Protein AF-A0A8X6XGZ3-F1 (afdb_monomer)

Sequence (91 aa):
MENEADIKKTFIENLKAFGYHELHKIFQEIEIYFEITSAFIYDVKSQRFKSKKLLEIGSGATVHHIACASAYFPIIVQSDFVKDNREALKR

Radius of gyration: 15.89 Å; Cα contacts (8 Å, |Δi|>4): 64; chains: 1; bounding box: 34×31×38 Å

Mean predicted aligned error: 12.67 Å

Nearest PDB structures (foldseek):
  4mik-assembly1_A  TM=9.020E-01  e=4.481E-03  Homo sapiens
  6chh-assembly1_D  TM=7.480E-01  e=9.538E-03  Homo sapiens
  7nbq-assembly4_D  TM=7.396E-01  e=1.172E-02  Homo sapiens
  6chh-assembly1_B-2  TM=7.421E-01  e=1.542E-02  Homo sapiens
  6chh-assembly1_A  TM=7.770E-01  e=2.672E-02  Homo sapiens

Structure (mmCIF, N/CA/C/O backbone):
data_AF-A0A8X6XGZ3-F1
#
_entry.id   AF-A0A8X6XGZ3-F1
#
loop_
_atom_site.group_PDB
_atom_site.id
_atom_site.type_symbol
_atom_site.label_atom_id
_atom_site.label_alt_id
_atom_site.label_comp_id
_atom_site.label_asym_id
_atom_site.label_entity_id
_atom_site.label_seq_id
_atom_site.pdbx_PDB_ins_code
_atom_site.Cartn_x
_atom_site.Cartn_y
_atom_site.Cartn_z
_atom_site.occupancy
_atom_site.B_iso_or_equiv
_atom_site.auth_seq_id
_atom_site.auth_comp_id
_atom_site.auth_asym_id
_atom_site.auth_atom_id
_atom_site.pdbx_PDB_model_num
ATOM 1 N N . MET A 1 1 ? 19.470 20.817 -15.503 1.00 48.34 1 MET A N 1
ATOM 2 C CA . MET A 1 1 ? 18.284 20.320 -14.777 1.00 48.34 1 MET A CA 1
ATOM 3 C C . MET A 1 1 ? 17.572 19.383 -15.721 1.00 48.34 1 MET A C 1
ATOM 5 O O . MET A 1 1 ? 17.234 19.828 -16.811 1.00 48.34 1 MET A O 1
ATOM 9 N N . GLU A 1 2 ? 17.445 18.107 -15.369 1.00 49.28 2 GLU A N 1
ATOM 10 C CA . GLU A 1 2 ? 16.670 17.163 -16.180 1.00 49.28 2 GLU A CA 1
ATOM 11 C C . GLU A 1 2 ? 15.191 17.567 -16.168 1.00 49.28 2 GLU A C 1
ATOM 13 O O . GLU A 1 2 ? 14.658 17.996 -15.143 1.00 49.28 2 GLU A O 1
ATOM 18 N N . ASN A 1 3 ? 14.552 17.494 -17.333 1.00 68.62 3 ASN A N 1
ATOM 19 C CA . ASN A 1 3 ? 13.131 17.769 -17.510 1.00 68.62 3 ASN A CA 1
ATOM 20 C C . ASN A 1 3 ? 12.317 16.622 -16.877 1.00 68.62 3 ASN A C 1
ATOM 22 O O . ASN A 1 3 ? 12.703 15.458 -16.955 1.00 68.62 3 ASN A O 1
ATOM 26 N N . GLU A 1 4 ? 11.176 16.935 -16.255 1.00 58.53 4 GLU A N 1
ATOM 27 C CA . GLU A 1 4 ? 10.270 15.974 -15.606 1.00 58.53 4 GLU A CA 1
ATOM 28 C C . GLU A 1 4 ? 9.922 14.760 -16.494 1.00 58.53 4 GLU A C 1
ATOM 30 O O . GLU A 1 4 ? 9.762 13.641 -16.000 1.00 58.53 4 GLU A O 1
ATOM 35 N N . ALA A 1 5 ? 9.835 14.957 -17.812 1.00 66.69 5 ALA A N 1
ATOM 36 C CA . ALA A 1 5 ? 9.597 13.886 -18.776 1.00 66.69 5 ALA A CA 1
ATOM 37 C C . ALA A 1 5 ? 10.757 12.875 -18.851 1.00 66.69 5 ALA A C 1
ATOM 39 O O . ALA A 1 5 ? 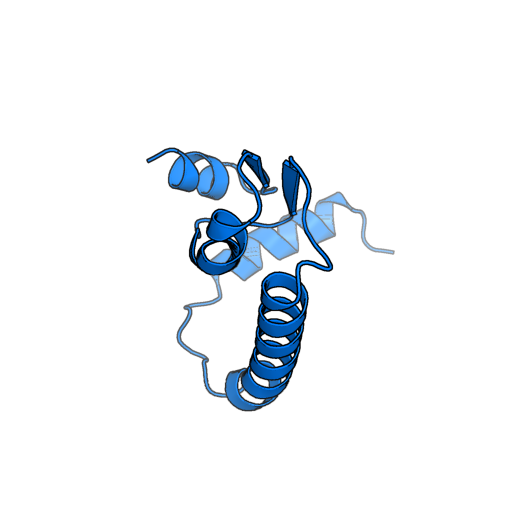10.513 11.673 -18.977 1.00 66.69 5 ALA A O 1
ATOM 40 N N . ASP A 1 6 ? 11.998 13.343 -18.717 1.00 61.81 6 ASP A N 1
ATOM 41 C CA . ASP A 1 6 ? 13.205 12.515 -18.784 1.00 61.81 6 ASP A CA 1
ATOM 42 C C . ASP A 1 6 ? 13.370 11.682 -17.506 1.00 61.81 6 ASP A C 1
ATOM 44 O O . ASP A 1 6 ? 13.675 10.488 -17.572 1.00 61.81 6 ASP A O 1
ATOM 48 N N . ILE A 1 7 ? 13.040 12.263 -16.347 1.00 61.97 7 ILE A N 1
ATOM 49 C CA . ILE A 1 7 ? 13.002 11.557 -15.055 1.00 61.97 7 ILE A CA 1
ATOM 50 C C . ILE A 1 7 ? 11.962 10.426 -15.095 1.00 61.97 7 ILE A C 1
ATOM 52 O O . ILE A 1 7 ? 12.244 9.291 -14.703 1.00 61.97 7 ILE A O 1
ATOM 56 N N . LYS A 1 8 ? 10.761 10.706 -15.621 1.00 58.97 8 LYS A N 1
ATOM 57 C CA . LYS A 1 8 ? 9.672 9.716 -15.733 1.00 58.97 8 LYS A CA 1
ATOM 58 C C . LYS A 1 8 ? 10.025 8.565 -16.667 1.00 58.97 8 LYS A C 1
ATOM 60 O O . LYS A 1 8 ? 9.726 7.413 -16.358 1.00 58.97 8 LYS A O 1
ATOM 65 N N . LYS A 1 9 ? 10.661 8.866 -17.799 1.00 68.06 9 LYS A N 1
ATOM 66 C CA . LYS A 1 9 ? 11.114 7.853 -18.754 1.00 68.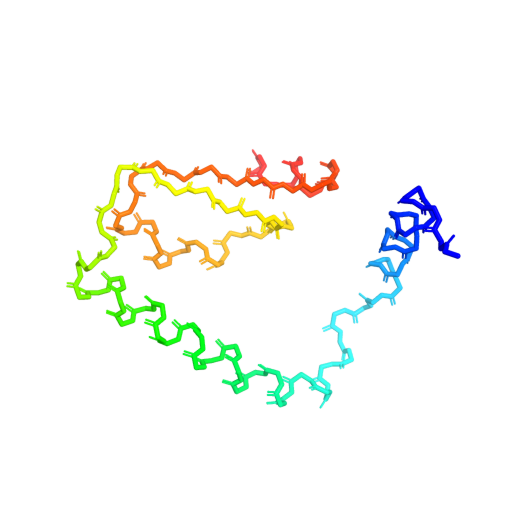06 9 LYS A CA 1
ATOM 67 C C . LYS A 1 9 ? 12.184 6.951 -18.135 1.00 68.06 9 LYS A C 1
ATOM 69 O O . LYS A 1 9 ? 12.043 5.732 -18.178 1.00 68.06 9 LYS A O 1
ATOM 74 N N . THR A 1 10 ? 13.169 7.551 -17.470 1.00 64.06 10 THR A N 1
ATOM 75 C CA . THR A 1 10 ? 14.258 6.840 -16.785 1.00 64.06 10 THR A CA 1
ATOM 76 C C . THR A 1 10 ? 13.733 5.912 -15.688 1.00 64.06 10 THR A C 1
ATOM 78 O O . THR A 1 10 ? 14.168 4.768 -15.578 1.00 64.06 10 THR A O 1
ATOM 81 N N . PHE A 1 11 ? 12.743 6.358 -14.909 1.00 58.03 11 PHE A N 1
ATOM 82 C CA . PHE A 1 11 ? 12.094 5.519 -13.900 1.00 58.03 11 PHE A CA 1
ATOM 83 C C . PHE A 1 11 ? 11.427 4.278 -14.516 1.00 58.03 11 PHE A C 1
ATOM 85 O O . PHE A 1 11 ? 11.649 3.167 -14.043 1.00 58.03 11 PHE A O 1
ATOM 92 N N . ILE A 1 12 ? 10.657 4.445 -15.600 1.00 58.94 12 ILE A N 1
ATOM 93 C CA . ILE A 1 12 ? 9.973 3.338 -16.295 1.00 58.94 12 ILE A CA 1
ATOM 94 C C . ILE A 1 12 ? 10.977 2.342 -16.896 1.00 58.94 12 ILE A C 1
ATOM 96 O O . ILE A 1 12 ? 10.751 1.132 -16.843 1.00 58.94 12 ILE A O 1
ATOM 100 N N . GLU A 1 13 ? 12.067 2.838 -17.484 1.00 59.78 13 GLU A N 1
ATOM 101 C CA . GLU A 1 13 ? 13.106 2.008 -18.104 1.00 59.78 13 GLU A CA 1
ATOM 102 C C . GLU A 1 13 ? 13.890 1.209 -17.054 1.00 59.78 13 GLU A C 1
ATOM 104 O O . GLU A 1 13 ? 14.091 0.006 -17.227 1.00 59.78 13 GLU A O 1
ATOM 109 N N . ASN A 1 14 ? 14.224 1.827 -15.918 1.00 57.06 14 ASN A N 1
ATOM 110 C CA . ASN A 1 14 ? 14.918 1.152 -14.821 1.00 57.06 14 ASN A CA 1
ATOM 111 C C . ASN A 1 14 ? 14.024 0.147 -14.086 1.00 57.06 14 ASN A C 1
ATOM 113 O O . ASN A 1 14 ? 14.504 -0.915 -13.696 1.00 57.06 14 ASN A O 1
ATOM 117 N N . LEU A 1 15 ? 12.718 0.408 -13.960 1.00 54.53 15 LEU A N 1
ATOM 118 C CA . LEU A 1 15 ? 11.783 -0.538 -13.338 1.00 54.53 15 LEU A CA 1
ATOM 119 C C . LEU A 1 15 ? 11.732 -1.885 -14.084 1.00 54.53 15 LEU A C 1
ATOM 121 O O . LEU A 1 15 ? 11.504 -2.922 -13.470 1.00 54.53 15 LEU A O 1
ATOM 125 N N . LYS A 1 16 ? 11.965 -1.878 -15.406 1.00 52.56 16 LYS A N 1
ATOM 126 C CA . LYS A 1 16 ? 12.057 -3.096 -16.232 1.00 52.56 16 LYS A CA 1
ATOM 127 C C . LYS A 1 16 ? 13.406 -3.808 -16.109 1.00 52.56 16 LYS A C 1
ATOM 129 O O . LYS A 1 16 ? 13.474 -5.002 -16.384 1.00 52.56 16 LYS A O 1
ATOM 134 N N . ALA A 1 17 ? 14.462 -3.084 -15.739 1.00 48.31 17 ALA A N 1
ATOM 135 C CA . ALA A 1 17 ? 15.819 -3.613 -15.623 1.00 48.31 17 ALA A CA 1
ATOM 136 C C . ALA A 1 17 ? 16.074 -4.312 -14.277 1.00 48.31 17 ALA A C 1
ATOM 138 O O . ALA A 1 17 ? 16.906 -5.214 -14.203 1.00 48.31 17 ALA A O 1
ATOM 139 N N . PHE A 1 18 ? 15.334 -3.950 -13.225 1.00 47.59 18 PHE A N 1
ATOM 140 C CA . PHE A 1 18 ? 15.448 -4.599 -11.923 1.00 47.59 18 PHE A CA 1
ATOM 141 C C . PHE A 1 18 ? 14.642 -5.898 -11.878 1.00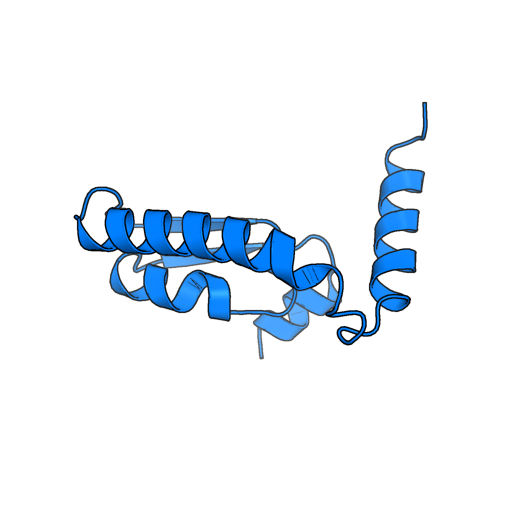 47.59 18 PHE A C 1
ATOM 143 O O . PHE A 1 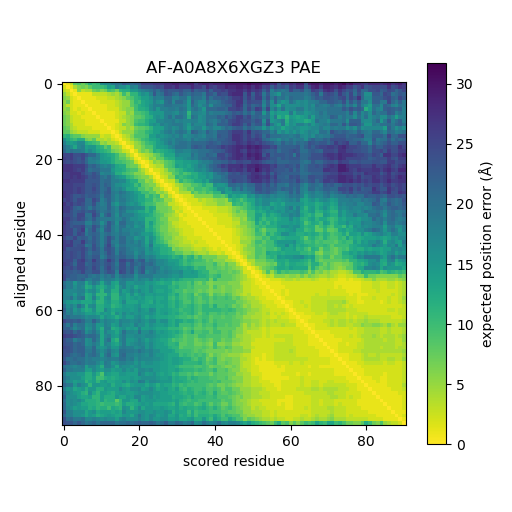18 ? 13.466 -5.937 -11.517 1.00 47.59 18 PHE A O 1
ATOM 150 N N . GLY A 1 19 ? 15.316 -7.005 -12.188 1.00 46.38 19 GLY A N 1
ATOM 151 C CA . GLY A 1 19 ? 14.935 -8.286 -11.613 1.00 46.38 19 GLY A CA 1
ATOM 152 C C . GLY A 1 19 ? 14.985 -8.157 -10.091 1.00 46.38 19 GLY A C 1
ATOM 153 O O . GLY A 1 19 ? 16.016 -7.791 -9.534 1.00 46.38 19 GLY A O 1
ATOM 154 N N . TYR A 1 20 ? 13.873 -8.467 -9.428 1.00 47.03 20 TYR A N 1
ATOM 155 C CA . TYR A 1 20 ? 13.617 -8.434 -7.976 1.00 47.03 20 TYR A CA 1
ATOM 156 C C . TYR A 1 20 ? 14.630 -9.238 -7.111 1.00 47.03 20 TYR A C 1
ATOM 158 O O . TYR A 1 20 ? 14.413 -9.456 -5.925 1.00 47.03 20 TYR A O 1
ATOM 166 N N . HIS A 1 21 ? 15.730 -9.727 -7.694 1.00 44.16 21 HIS A N 1
ATOM 167 C CA . HIS A 1 21 ? 16.664 -10.700 -7.136 1.00 44.16 21 HIS A CA 1
ATOM 168 C C . HIS A 1 21 ? 18.072 -10.181 -6.821 1.00 44.16 21 HIS A C 1
ATOM 170 O O . HIS A 1 21 ? 18.839 -10.921 -6.211 1.00 44.16 21 HIS A O 1
ATOM 176 N N . GLU A 1 22 ? 18.407 -8.912 -7.069 1.00 49.84 22 GLU A N 1
ATOM 177 C CA . GLU A 1 22 ? 19.649 -8.310 -6.531 1.00 49.84 22 GLU A CA 1
ATOM 178 C C . GLU A 1 22 ? 19.508 -7.879 -5.048 1.00 49.84 22 GLU A C 1
ATOM 180 O O . GLU A 1 22 ? 20.042 -6.870 -4.587 1.00 49.84 22 GLU A O 1
ATOM 185 N N . LEU A 1 23 ? 18.802 -8.721 -4.280 1.00 48.75 23 LEU A N 1
ATOM 186 C CA . LEU A 1 23 ? 18.379 -8.631 -2.875 1.00 48.75 23 LEU A CA 1
ATOM 187 C C . LEU A 1 23 ? 19.512 -8.522 -1.835 1.00 48.75 23 LEU A C 1
ATOM 189 O O . LEU A 1 23 ? 19.258 -8.509 -0.636 1.00 48.75 23 LEU A O 1
ATOM 193 N N . HIS A 1 24 ? 20.775 -8.419 -2.244 1.00 42.41 24 HIS A N 1
ATOM 194 C CA . HIS A 1 24 ? 21.896 -8.407 -1.301 1.00 42.41 24 HIS A CA 1
ATOM 195 C C . HIS A 1 24 ? 22.235 -7.018 -0.731 1.00 42.41 24 HIS A C 1
ATOM 197 O O . HIS A 1 24 ? 22.751 -6.947 0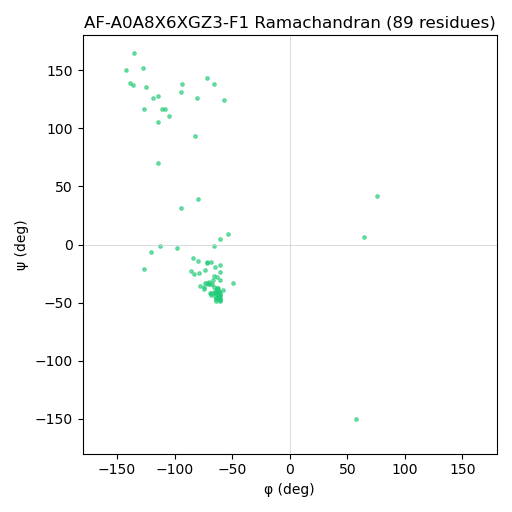.381 1.00 42.41 24 HIS A O 1
ATOM 203 N N . LYS A 1 25 ? 21.868 -5.914 -1.403 1.00 47.66 25 LYS A N 1
ATOM 204 C CA . LYS A 1 25 ? 21.844 -4.563 -0.787 1.00 47.66 25 LYS A CA 1
ATOM 205 C C . LYS A 1 25 ? 20.594 -4.312 0.064 1.00 47.66 25 LYS A C 1
ATOM 207 O O . LYS A 1 25 ? 20.570 -3.390 0.874 1.00 47.66 25 LYS A O 1
ATOM 212 N N . ILE A 1 26 ? 19.594 -5.178 -0.084 1.00 49.19 26 ILE A N 1
ATOM 213 C CA . ILE A 1 26 ? 18.283 -5.067 0.550 1.00 49.19 26 ILE A CA 1
ATOM 214 C C . ILE A 1 26 ? 18.357 -5.348 2.058 1.00 49.19 26 ILE A C 1
ATOM 216 O O . ILE A 1 26 ? 17.480 -4.911 2.776 1.00 49.19 26 ILE A O 1
ATOM 220 N N . PHE A 1 27 ? 19.421 -5.951 2.601 1.00 39.81 27 PHE A N 1
ATOM 221 C CA . PHE A 1 27 ? 19.520 -6.210 4.049 1.00 39.81 27 PHE A CA 1
ATOM 222 C C . PHE A 1 27 ? 19.644 -4.956 4.936 1.00 39.81 27 PHE A C 1
ATOM 224 O O . PHE A 1 27 ? 19.085 -4.955 6.028 1.00 39.81 27 PHE A O 1
ATOM 231 N N . GLN A 1 28 ? 20.307 -3.882 4.485 1.00 44.47 28 GLN A N 1
ATOM 232 C CA . GLN A 1 28 ? 20.339 -2.610 5.234 1.00 44.47 28 GLN A CA 1
ATOM 233 C C . GLN A 1 28 ? 19.041 -1.811 5.069 1.00 44.47 28 GLN A C 1
ATOM 235 O O . GLN A 1 28 ? 18.565 -1.186 6.012 1.00 44.47 28 GLN A O 1
ATOM 240 N N . GLU A 1 29 ? 18.432 -1.863 3.885 1.00 49.56 29 GLU A N 1
ATOM 241 C CA . GLU A 1 29 ? 17.112 -1.273 3.667 1.00 49.56 29 GLU A CA 1
ATOM 242 C C . GLU A 1 29 ? 16.02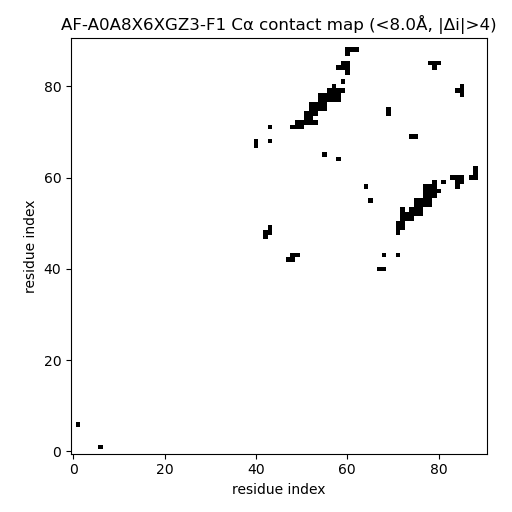4 -2.057 4.413 1.00 49.56 29 GLU A C 1
ATOM 244 O O . GLU A 1 29 ? 15.112 -1.435 4.936 1.00 49.56 29 GLU A O 1
ATOM 249 N N . ILE A 1 30 ? 16.136 -3.385 4.554 1.00 50.03 30 ILE A N 1
ATOM 250 C CA . ILE A 1 30 ? 15.216 -4.236 5.326 1.00 50.03 30 ILE A CA 1
ATOM 251 C C . ILE A 1 30 ? 15.150 -3.786 6.778 1.00 50.03 30 ILE A C 1
ATOM 253 O O . ILE A 1 30 ? 14.058 -3.809 7.323 1.00 50.03 30 ILE A O 1
ATOM 257 N N . GLU A 1 31 ? 16.250 -3.371 7.410 1.00 49.06 31 GLU A N 1
ATOM 258 C CA . GLU A 1 31 ? 16.199 -2.853 8.785 1.00 49.06 31 GLU A CA 1
ATOM 259 C C . GLU A 1 31 ? 15.368 -1.571 8.869 1.00 49.06 31 GLU A C 1
ATOM 261 O O . GLU A 1 31 ? 14.465 -1.481 9.697 1.00 49.06 31 GLU A O 1
ATOM 266 N N . ILE A 1 32 ? 15.586 -0.624 7.952 1.00 55.59 32 ILE A N 1
ATOM 267 C CA . ILE A 1 32 ? 14.805 0.619 7.882 1.00 55.59 32 ILE A CA 1
ATOM 268 C C . ILE A 1 32 ? 13.340 0.318 7.541 1.00 55.59 32 ILE A C 1
ATOM 270 O O . ILE A 1 32 ? 12.430 0.842 8.179 1.00 55.59 32 ILE A O 1
ATOM 274 N N . TYR A 1 33 ? 13.083 -0.560 6.571 1.00 56.22 33 TYR A N 1
ATOM 275 C CA . TYR A 1 33 ? 11.736 -1.002 6.223 1.00 56.22 33 TYR A CA 1
ATOM 276 C C . TYR A 1 33 ? 11.080 -1.737 7.388 1.00 56.22 33 TYR A C 1
ATOM 278 O O . TYR A 1 33 ? 9.894 -1.537 7.620 1.00 56.22 33 TYR A O 1
ATOM 286 N N . PHE A 1 34 ? 11.815 -2.546 8.146 1.00 56.78 34 PHE A N 1
ATOM 287 C CA . PHE A 1 34 ? 11.314 -3.256 9.314 1.00 56.78 34 PHE A CA 1
ATOM 288 C C . PHE A 1 34 ? 10.994 -2.289 10.449 1.00 56.78 34 PHE A C 1
ATOM 290 O O . PHE A 1 34 ? 9.927 -2.415 11.045 1.00 56.78 34 PHE A O 1
ATOM 297 N N . GLU A 1 35 ? 11.846 -1.299 10.720 1.00 56.66 35 GLU A N 1
ATOM 298 C CA . GLU A 1 35 ? 11.588 -0.252 11.711 1.00 56.66 35 GLU A CA 1
ATOM 299 C C . GLU A 1 35 ? 10.385 0.607 11.320 1.00 56.66 35 GLU A C 1
ATOM 301 O O . GLU A 1 35 ? 9.473 0.773 12.128 1.00 56.66 35 GLU A O 1
ATOM 306 N N . ILE A 1 36 ? 10.322 1.087 10.074 1.00 63.88 36 ILE A N 1
ATOM 307 C CA . ILE A 1 36 ? 9.196 1.883 9.567 1.00 63.88 36 ILE A CA 1
ATOM 308 C C . ILE A 1 36 ? 7.906 1.057 9.588 1.00 63.88 36 ILE A C 1
ATOM 310 O O . ILE A 1 36 ? 6.871 1.534 10.055 1.00 63.88 36 ILE A O 1
ATOM 314 N N . THR A 1 37 ? 7.959 -0.199 9.140 1.00 61.34 37 THR A N 1
ATOM 315 C CA . THR A 1 37 ? 6.798 -1.101 9.133 1.00 61.34 37 THR A CA 1
ATOM 316 C C . THR A 1 37 ? 6.353 -1.421 10.558 1.00 61.34 37 THR A C 1
ATOM 318 O O . THR A 1 37 ? 5.158 -1.401 10.845 1.00 61.34 37 THR A O 1
ATOM 321 N N . SER A 1 38 ? 7.284 -1.660 11.481 1.00 62.16 38 SER A N 1
ATOM 322 C CA . SER A 1 38 ? 6.980 -1.952 12.886 1.00 62.16 38 SER A CA 1
ATOM 323 C C . SER A 1 38 ? 6.419 -0.734 13.613 1.00 62.16 38 SER A C 1
ATOM 325 O O . SER A 1 38 ? 5.438 -0.870 14.345 1.00 62.16 38 SER A O 1
ATOM 327 N N . ALA A 1 39 ? 6.982 0.455 13.380 1.00 65.75 39 ALA A N 1
ATOM 328 C CA . ALA A 1 39 ? 6.471 1.717 13.906 1.00 65.75 39 ALA A CA 1
ATOM 329 C C . ALA A 1 39 ? 5.056 1.988 13.385 1.00 65.75 39 ALA A C 1
ATOM 331 O O . ALA A 1 39 ? 4.156 2.248 14.180 1.00 65.75 39 ALA A O 1
ATOM 332 N N . PHE A 1 40 ? 4.821 1.810 12.080 1.00 67.88 40 PHE A N 1
ATOM 333 C CA . PHE A 1 40 ? 3.491 1.925 11.485 1.00 67.88 40 PHE A CA 1
ATOM 334 C C . PHE A 1 40 ? 2.502 0.915 12.081 1.00 67.88 40 PHE A C 1
ATOM 336 O O . PHE A 1 40 ? 1.402 1.295 12.473 1.00 67.88 40 PHE A O 1
ATOM 343 N N . ILE A 1 41 ? 2.885 -0.359 12.222 1.00 66.06 41 ILE A N 1
ATOM 344 C CA . ILE A 1 41 ? 2.040 -1.390 12.848 1.00 66.06 41 ILE A CA 1
ATOM 345 C C . ILE A 1 41 ? 1.720 -1.030 14.303 1.00 66.06 41 ILE A C 1
ATOM 347 O O . ILE A 1 41 ? 0.575 -1.193 14.730 1.00 66.06 41 ILE A O 1
ATOM 351 N N . TYR A 1 42 ? 2.702 -0.556 15.074 1.00 70.06 42 TYR A N 1
ATOM 352 C CA . TYR A 1 42 ? 2.504 -0.119 16.457 1.00 70.06 42 TYR A CA 1
ATOM 353 C C . TYR A 1 42 ? 1.513 1.046 16.532 1.00 70.06 42 TYR A C 1
ATOM 355 O O . TYR A 1 42 ? 0.538 0.997 17.284 1.00 70.06 42 TYR A O 1
ATOM 363 N N . ASP A 1 43 ? 1.713 2.055 15.695 1.00 66.88 43 ASP A N 1
ATOM 364 C CA . ASP A 1 43 ? 0.884 3.248 15.618 1.00 66.88 43 ASP A CA 1
ATOM 365 C C . ASP A 1 43 ? -0.556 2.934 15.188 1.00 66.88 43 ASP A C 1
ATOM 367 O O . ASP A 1 43 ? -1.522 3.429 15.778 1.00 66.88 43 ASP A O 1
ATOM 371 N N . VAL A 1 44 ? -0.716 2.031 14.226 1.00 64.44 44 VAL A N 1
ATOM 372 C CA . VAL A 1 44 ? -2.005 1.497 13.790 1.00 64.44 44 VAL A CA 1
ATOM 373 C C . VAL A 1 44 ? -2.688 0.707 14.921 1.00 64.44 44 VAL A C 1
ATOM 375 O O . VAL A 1 44 ? -3.859 0.951 15.234 1.00 64.44 44 VAL A O 1
ATOM 378 N N . LYS A 1 45 ? -1.960 -0.178 15.620 1.00 64.81 45 LYS A N 1
ATOM 379 C CA . LYS A 1 45 ? -2.485 -0.929 16.777 1.00 64.81 45 LYS A CA 1
ATOM 380 C C . LYS A 1 45 ? -2.912 -0.014 17.919 1.00 64.81 45 LYS A C 1
ATOM 382 O O . LYS A 1 45 ? -3.972 -0.245 18.502 1.00 64.81 45 LYS A O 1
ATOM 387 N N . SER A 1 46 ? -2.148 1.044 18.184 1.00 71.44 46 SER A N 1
ATOM 388 C CA . SER A 1 46 ? -2.425 2.036 19.230 1.00 71.44 46 SER A CA 1
ATOM 389 C C . SER A 1 46 ? -3.697 2.863 18.991 1.00 71.44 46 SER A C 1
ATOM 391 O O . SER A 1 46 ? -4.044 3.698 19.819 1.00 71.44 46 SER A O 1
ATOM 393 N N . GLN A 1 47 ? -4.411 2.639 17.876 1.00 66.12 47 GLN A N 1
ATOM 394 C CA . GLN A 1 47 ? -5.612 3.380 17.470 1.00 66.12 47 GLN A CA 1
ATOM 395 C C . GLN A 1 47 ? -5.351 4.862 17.169 1.00 66.12 47 GLN A C 1
ATOM 397 O O . GLN A 1 47 ? -6.296 5.605 16.905 1.00 66.12 47 GLN A O 1
ATOM 402 N N . ARG A 1 48 ? -4.083 5.293 17.166 1.00 68.25 48 ARG A N 1
ATOM 403 C CA . ARG A 1 48 ? -3.677 6.672 16.880 1.00 68.25 48 ARG A CA 1
ATOM 404 C C . ARG A 1 48 ? -3.984 7.070 15.437 1.00 68.25 48 ARG A C 1
ATOM 406 O O . ARG A 1 48 ? -4.265 8.232 15.166 1.00 68.25 48 ARG A O 1
ATOM 413 N N . PHE A 1 49 ? -4.024 6.086 14.541 1.00 65.38 49 PHE A N 1
ATOM 414 C CA . PHE A 1 49 ? -4.420 6.234 13.146 1.00 65.38 49 PHE A CA 1
ATOM 415 C C . PHE A 1 49 ? -5.715 5.467 12.873 1.00 65.38 49 PHE A C 1
ATOM 417 O O . PHE A 1 49 ? -5.731 4.445 12.194 1.00 65.38 49 PHE A O 1
ATOM 424 N N . LYS A 1 50 ? -6.827 5.959 13.425 1.00 64.50 50 LYS A N 1
ATOM 425 C CA . LYS A 1 50 ? -8.172 5.545 13.016 1.00 64.50 50 LYS A CA 1
ATOM 426 C C . LYS A 1 50 ? -8.804 6.646 12.181 1.00 64.50 50 LYS A C 1
ATOM 428 O O . LYS A 1 50 ? -9.164 7.702 12.691 1.00 64.50 50 LYS A O 1
ATOM 433 N N . SER A 1 51 ? -8.965 6.385 10.890 1.00 74.62 51 SER A N 1
ATOM 434 C CA . SER A 1 51 ? -9.733 7.241 9.989 1.00 74.62 51 SER A CA 1
ATOM 435 C C . SER A 1 51 ? -10.626 6.389 9.103 1.00 74.62 51 SER A C 1
ATOM 437 O O . SER A 1 51 ? -10.449 5.181 8.974 1.00 74.62 51 SER A O 1
ATOM 439 N N . LYS A 1 52 ? -11.598 7.028 8.457 1.00 83.94 52 LYS A N 1
ATOM 440 C CA . LYS A 1 52 ? -12.476 6.346 7.504 1.00 83.94 52 LYS A CA 1
ATOM 441 C C . LYS A 1 52 ? -11.774 6.026 6.183 1.00 83.94 52 LYS A C 1
ATOM 443 O O . LYS A 1 52 ? -12.274 5.172 5.463 1.00 83.94 52 LYS A O 1
ATOM 448 N N . LYS A 1 53 ? -10.689 6.734 5.838 1.00 89.56 53 LYS A N 1
ATOM 449 C CA . LYS A 1 53 ? -10.053 6.682 4.512 1.00 89.56 53 LYS A CA 1
ATOM 450 C C . LYS A 1 53 ? -8.526 6.675 4.608 1.00 89.56 53 LYS A C 1
ATOM 452 O O . LYS A 1 53 ? -7.976 7.451 5.388 1.00 89.56 53 LYS A O 1
ATOM 457 N N . LEU A 1 54 ? -7.880 5.864 3.773 1.00 89.12 54 LEU A N 1
ATOM 458 C CA . LEU A 1 54 ? -6.435 5.837 3.532 1.00 89.12 54 LEU A CA 1
ATOM 459 C C . LEU A 1 54 ? -6.168 5.998 2.028 1.00 89.12 54 LEU A C 1
ATOM 461 O O . LEU A 1 54 ? -6.845 5.367 1.218 1.00 89.12 54 LEU A O 1
ATOM 465 N N . LEU A 1 55 ? -5.192 6.833 1.668 1.00 91.62 55 LEU A N 1
ATOM 466 C CA . LEU A 1 55 ? -4.661 6.939 0.307 1.00 91.62 55 LEU A CA 1
ATOM 467 C C . LEU A 1 55 ? -3.233 6.395 0.307 1.00 91.62 55 LEU A C 1
ATOM 469 O O . LEU A 1 55 ? -2.365 6.961 0.967 1.00 91.62 55 LEU A O 1
ATOM 473 N N . GLU A 1 56 ? -3.002 5.318 -0.433 1.00 89.50 56 GLU A N 1
ATOM 474 C CA . GLU A 1 56 ? -1.665 4.801 -0.709 1.00 89.50 56 GLU A CA 1
ATOM 475 C C . GLU A 1 56 ? -1.166 5.375 -2.043 1.00 89.50 56 GLU A C 1
ATOM 477 O O . GLU A 1 56 ? -1.887 5.377 -3.047 1.00 89.50 56 GLU A O 1
ATOM 482 N N . ILE A 1 57 ? 0.062 5.893 -2.048 1.00 90.50 57 ILE A N 1
ATOM 483 C CA . ILE A 1 57 ? 0.695 6.514 -3.215 1.00 90.50 57 ILE A CA 1
ATOM 484 C C . ILE A 1 57 ? 1.882 5.656 -3.639 1.00 90.50 57 ILE A C 1
ATOM 486 O O . ILE A 1 57 ? 2.753 5.377 -2.822 1.00 90.50 57 ILE A O 1
ATOM 490 N N . GLY A 1 58 ? 1.930 5.283 -4.918 1.00 86.75 58 GLY A N 1
ATOM 491 C CA . GLY A 1 58 ? 2.981 4.415 -5.451 1.00 86.75 58 GLY A CA 1
ATOM 492 C C . GLY A 1 58 ? 2.783 2.955 -5.050 1.00 86.75 58 GLY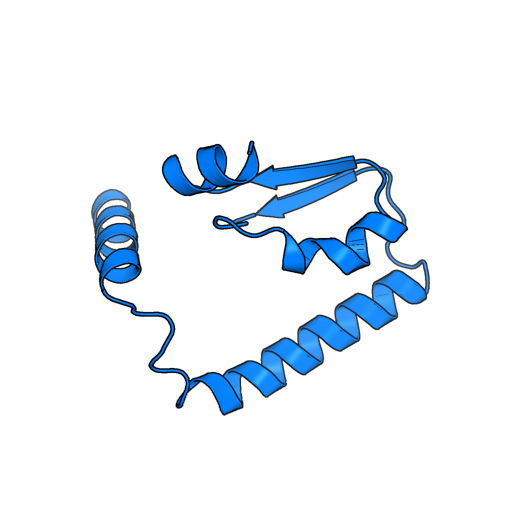 A C 1
ATOM 493 O O . GLY A 1 58 ? 3.742 2.284 -4.683 1.00 86.75 58 GLY A O 1
ATOM 494 N N . SER A 1 59 ? 1.539 2.474 -5.097 1.00 86.81 59 SER A N 1
ATOM 495 C CA . SER A 1 59 ? 1.162 1.116 -4.681 1.00 86.81 59 SER A CA 1
ATOM 496 C C . SER A 1 59 ? 1.852 0.004 -5.480 1.00 86.81 59 SER A C 1
ATOM 498 O O . SER A 1 59 ? 1.843 -1.153 -5.065 1.00 86.81 59 SER A O 1
ATOM 500 N N . GLY A 1 60 ? 2.413 0.304 -6.654 1.00 88.00 60 GLY A N 1
ATOM 501 C CA . GLY A 1 60 ? 2.880 -0.720 -7.574 1.00 88.00 60 GLY A CA 1
ATOM 502 C C . GLY A 1 60 ? 1.747 -1.676 -7.955 1.00 88.00 60 GLY A C 1
ATOM 503 O O . GLY A 1 60 ? 0.576 -1.302 -7.991 1.00 88.00 60 GLY A O 1
ATOM 504 N N . ALA A 1 61 ? 2.094 -2.928 -8.238 1.00 85.44 61 ALA A N 1
ATOM 505 C CA . ALA A 1 61 ? 1.132 -4.006 -8.465 1.00 85.44 61 ALA A CA 1
ATOM 506 C C . ALA A 1 61 ? 0.858 -4.818 -7.181 1.00 85.44 61 ALA A C 1
ATOM 508 O O . ALA A 1 61 ? 0.665 -6.032 -7.253 1.00 85.44 61 ALA A O 1
ATOM 509 N N . THR A 1 62 ? 0.925 -4.196 -5.997 1.00 82.50 62 THR A N 1
ATOM 510 C CA . THR A 1 62 ? 0.941 -4.925 -4.722 1.00 82.50 62 THR A CA 1
ATOM 511 C C . THR A 1 62 ? -0.117 -4.446 -3.727 1.00 82.50 62 THR A C 1
ATOM 513 O O . THR A 1 62 ? -0.551 -3.300 -3.727 1.00 82.50 62 THR A O 1
ATOM 516 N N . VAL A 1 63 ? -0.555 -5.363 -2.856 1.00 81.44 63 VAL A N 1
ATOM 517 C CA . VAL A 1 63 ? -1.531 -5.089 -1.779 1.00 81.44 63 VAL A CA 1
ATOM 518 C C . VAL A 1 63 ? -0.977 -5.380 -0.381 1.00 81.44 63 VAL A C 1
ATOM 520 O O . VAL A 1 63 ? -1.627 -5.104 0.624 1.00 81.44 63 VAL A O 1
ATOM 523 N N . HIS A 1 64 ? 0.229 -5.950 -0.278 1.00 77.00 64 HIS A N 1
ATOM 524 C CA . HIS A 1 64 ? 0.779 -6.388 1.009 1.00 77.00 64 HIS A CA 1
ATOM 525 C C . HIS A 1 64 ? 1.080 -5.219 1.955 1.00 77.00 64 HIS A C 1
ATOM 527 O O . HIS A 1 64 ? 0.914 -5.367 3.163 1.00 77.00 64 HIS A O 1
ATOM 533 N N . HIS A 1 65 ? 1.427 -4.043 1.425 1.00 75.62 65 HIS A N 1
ATOM 534 C CA . HIS A 1 65 ? 1.673 -2.842 2.227 1.00 75.62 65 HIS A CA 1
ATOM 535 C C . HIS A 1 65 ? 0.427 -2.353 2.987 1.00 75.62 65 HIS A C 1
ATOM 537 O O . HIS A 1 65 ? 0.546 -1.786 4.073 1.00 75.62 65 HIS A O 1
ATOM 543 N N . ILE A 1 66 ? -0.779 -2.618 2.470 1.00 82.25 66 ILE A N 1
ATOM 544 C CA . ILE A 1 66 ? -2.039 -2.172 3.086 1.00 82.25 66 ILE A CA 1
ATOM 545 C C . ILE A 1 66 ? -2.723 -3.247 3.936 1.00 82.25 66 ILE A C 1
ATOM 547 O O . ILE A 1 66 ? -3.739 -2.963 4.570 1.00 82.25 66 ILE A O 1
ATOM 551 N N . ALA A 1 67 ? -2.184 -4.469 3.997 1.00 81.56 67 ALA A N 1
ATOM 552 C CA . ALA A 1 67 ? -2.833 -5.590 4.678 1.00 81.56 67 ALA A CA 1
ATOM 553 C C . ALA A 1 67 ? -3.042 -5.336 6.181 1.00 81.56 67 ALA A C 1
ATOM 555 O O . ALA A 1 67 ? -4.104 -5.629 6.719 1.00 81.56 67 ALA A O 1
ATOM 556 N N . CYS A 1 68 ? -2.062 -4.742 6.867 1.00 75.38 68 CYS A N 1
ATOM 557 C CA . CYS A 1 68 ? -2.228 -4.367 8.274 1.00 75.38 68 CYS A CA 1
ATOM 558 C C . CYS A 1 68 ? -3.133 -3.140 8.443 1.00 75.38 68 CYS A C 1
ATOM 560 O O . CYS A 1 68 ? -3.874 -3.052 9.420 1.00 75.38 68 CYS A O 1
ATOM 562 N N . ALA A 1 69 ? -3.097 -2.202 7.493 1.00 78.06 69 ALA A N 1
ATOM 563 C CA . ALA A 1 69 ? -3.915 -0.996 7.534 1.00 78.06 69 ALA A CA 1
ATOM 564 C C . ALA A 1 69 ? -5.410 -1.298 7.311 1.00 78.06 69 ALA A C 1
ATOM 566 O O . ALA A 1 69 ? -6.265 -0.649 7.914 1.00 78.06 69 ALA A O 1
ATOM 567 N N . SER A 1 70 ? -5.753 -2.313 6.513 1.00 85.06 70 SER A N 1
ATOM 568 C CA . SER A 1 70 ? -7.149 -2.664 6.204 1.00 85.06 70 SER A CA 1
ATOM 569 C C . SER A 1 70 ? -7.986 -3.043 7.426 1.00 85.06 70 SER A C 1
ATOM 571 O O . SER A 1 70 ? -9.197 -2.837 7.422 1.00 85.06 70 SER A O 1
ATOM 573 N N . ALA A 1 71 ? -7.356 -3.491 8.515 1.00 82.88 71 ALA A N 1
ATOM 574 C CA . ALA A 1 71 ? -8.044 -3.753 9.778 1.00 82.88 71 ALA A CA 1
ATOM 575 C C . ALA A 1 71 ? -8.565 -2.476 10.476 1.00 82.88 71 ALA A C 1
ATOM 577 O O . ALA A 1 71 ? -9.397 -2.560 11.380 1.00 82.88 71 ALA A O 1
ATOM 578 N N . TYR A 1 72 ? -8.094 -1.293 10.069 1.00 80.56 72 TYR A N 1
ATOM 579 C CA . TYR A 1 72 ? -8.370 -0.019 10.742 1.00 80.56 72 TYR A CA 1
ATOM 580 C C . TYR A 1 72 ? -8.929 1.055 9.804 1.00 80.56 72 TYR A C 1
ATOM 582 O O . TYR A 1 72 ? -9.598 1.977 10.276 1.00 80.56 72 TYR A O 1
ATOM 590 N N . PHE A 1 73 ? -8.709 0.920 8.493 1.00 85.69 73 PHE A N 1
ATOM 591 C CA . PHE A 1 73 ? -9.207 1.829 7.464 1.00 85.69 73 PHE A CA 1
ATOM 592 C C . PHE A 1 73 ? -10.219 1.111 6.560 1.00 85.69 73 PHE A C 1
ATOM 594 O O . PHE A 1 73 ? -9.820 0.329 5.699 1.00 85.69 73 PHE A O 1
ATOM 601 N N . PRO A 1 74 ? -11.528 1.389 6.703 1.00 88.12 74 PRO A N 1
ATOM 602 C CA . PRO A 1 74 ? -12.562 0.699 5.931 1.00 88.12 74 PRO A CA 1
ATOM 603 C C . PRO A 1 74 ? -12.596 1.106 4.450 1.00 88.12 74 PRO A C 1
ATOM 605 O O . PRO A 1 74 ? -13.234 0.434 3.646 1.00 88.12 74 PRO A O 1
ATOM 608 N N . ILE A 1 75 ? -11.949 2.214 4.081 1.00 91.88 75 ILE A N 1
ATOM 609 C CA . ILE A 1 75 ? -11.821 2.663 2.694 1.00 91.88 75 ILE A CA 1
ATOM 610 C C . ILE A 1 75 ? -10.339 2.890 2.418 1.00 91.88 75 ILE A C 1
ATOM 612 O O . ILE A 1 75 ? -9.728 3.783 3.007 1.00 91.88 75 ILE A O 1
ATOM 616 N N . ILE A 1 76 ? -9.780 2.112 1.497 1.00 91.00 76 ILE A N 1
ATOM 617 C CA . ILE A 1 76 ? -8.403 2.268 1.029 1.00 91.00 76 ILE A CA 1
ATOM 618 C C . ILE A 1 76 ? -8.444 2.566 -0.465 1.00 91.00 76 ILE A C 1
ATOM 620 O O . ILE A 1 76 ? -9.070 1.841 -1.233 1.00 91.00 76 ILE A O 1
ATOM 624 N N . VAL A 1 77 ? -7.797 3.657 -0.864 1.00 93.56 77 VAL A N 1
ATOM 625 C CA . VAL A 1 77 ? -7.594 4.023 -2.264 1.00 93.56 77 VAL A CA 1
ATOM 626 C C . VAL A 1 77 ? -6.125 3.809 -2.577 1.00 93.56 77 VAL A C 1
ATOM 628 O O . VAL A 1 77 ? -5.268 4.465 -1.991 1.00 93.56 77 VAL A O 1
ATOM 631 N N . GLN A 1 78 ? -5.844 2.894 -3.494 1.00 92.75 78 GLN A N 1
ATOM 632 C CA . GLN A 1 78 ? -4.501 2.665 -4.011 1.00 92.75 78 GLN A CA 1
ATOM 633 C C . GLN A 1 78 ? -4.295 3.494 -5.276 1.00 92.75 78 GLN A C 1
ATOM 635 O O . GLN A 1 78 ? -5.194 3.606 -6.117 1.00 92.75 78 GLN A O 1
ATOM 640 N N . SER A 1 79 ? -3.119 4.099 -5.409 1.00 93.12 79 SER A N 1
ATOM 641 C CA . SER A 1 79 ? -2.768 4.911 -6.567 1.00 93.12 79 SER A CA 1
ATOM 642 C C . SER A 1 79 ? -1.355 4.596 -7.027 1.00 93.12 79 SER A C 1
ATOM 644 O O . SER A 1 79 ? -0.434 4.456 -6.228 1.00 93.12 79 SER A O 1
ATOM 646 N N . ASP A 1 80 ? -1.180 4.497 -8.340 1.00 93.06 80 ASP A N 1
ATOM 647 C CA . ASP A 1 80 ? 0.124 4.262 -8.947 1.00 93.06 80 ASP A CA 1
ATOM 648 C C . ASP A 1 80 ? 0.252 5.069 -10.233 1.00 93.06 80 ASP A C 1
ATOM 650 O O . ASP A 1 80 ? -0.747 5.330 -10.909 1.00 93.06 80 ASP A O 1
ATOM 654 N N . PHE A 1 81 ? 1.471 5.471 -10.584 1.00 91.25 81 PHE A N 1
ATOM 655 C CA . PHE A 1 81 ? 1.737 6.217 -11.810 1.00 91.25 81 PHE A CA 1
ATOM 656 C C . PHE A 1 81 ? 1.661 5.322 -13.057 1.00 91.25 81 PHE A C 1
ATOM 658 O O . PHE A 1 81 ? 1.134 5.736 -14.097 1.00 91.25 81 PHE A O 1
ATOM 665 N N . VAL A 1 82 ? 2.111 4.071 -12.954 1.00 88.88 82 VAL A N 1
ATOM 666 C CA . VAL A 1 82 ? 2.177 3.128 -14.070 1.00 88.88 82 VAL A CA 1
ATOM 667 C C . VAL A 1 82 ? 0.800 2.508 -14.301 1.00 88.88 82 VAL A C 1
ATOM 669 O O . VAL A 1 82 ? 0.170 1.962 -13.397 1.00 88.88 82 VAL A O 1
ATOM 672 N N . LYS A 1 83 ? 0.301 2.591 -15.540 1.00 91.31 83 LYS A N 1
ATOM 673 C CA . LYS A 1 83 ? -1.027 2.064 -15.890 1.00 91.31 83 LYS A CA 1
ATOM 674 C C . LYS A 1 83 ? -1.129 0.558 -15.652 1.00 91.31 83 LYS A C 1
ATOM 676 O O . LYS A 1 83 ? -2.124 0.120 -15.089 1.00 91.31 83 LYS A O 1
ATOM 681 N N . ASP A 1 84 ? -0.106 -0.200 -16.032 1.00 88.19 84 ASP A N 1
ATOM 682 C CA . ASP A 1 84 ? -0.108 -1.661 -15.910 1.00 88.19 84 ASP A CA 1
ATOM 683 C C . ASP A 1 84 ? -0.200 -2.114 -14.446 1.00 88.19 84 ASP A C 1
ATOM 685 O O . ASP A 1 84 ? -0.949 -3.039 -14.144 1.00 88.19 84 ASP A O 1
ATOM 689 N N . ASN A 1 85 ? 0.453 -1.396 -13.526 1.00 88.44 85 ASN A N 1
ATOM 690 C CA . ASN A 1 85 ? 0.320 -1.607 -12.083 1.00 88.44 85 ASN A CA 1
ATOM 691 C 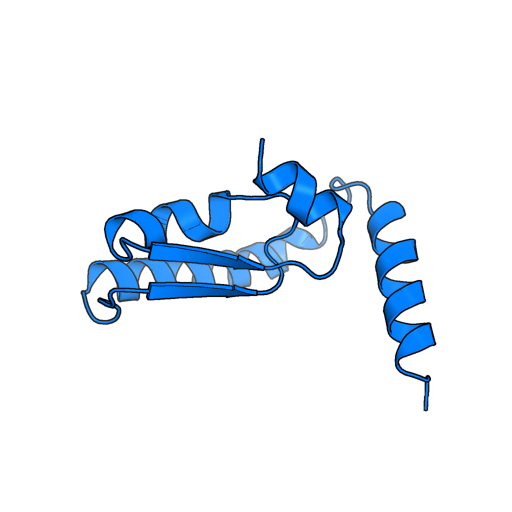C . ASN A 1 85 ? -1.126 -1.394 -11.615 1.00 88.44 85 ASN A C 1
ATOM 693 O O . ASN A 1 85 ? -1.698 -2.249 -10.944 1.00 88.44 85 ASN A O 1
ATOM 697 N N . ARG A 1 86 ? -1.758 -0.288 -12.034 1.00 91.69 86 ARG A N 1
ATOM 698 C CA . ARG A 1 86 ? -3.167 -0.014 -11.703 1.00 91.69 86 ARG A CA 1
ATOM 699 C C . ARG A 1 86 ? -4.121 -1.064 -12.266 1.00 91.69 86 ARG A C 1
ATOM 701 O O . ARG A 1 86 ? -5.110 -1.379 -11.617 1.00 91.69 86 ARG A O 1
ATOM 708 N N . GLU A 1 87 ? -3.870 -1.580 -13.467 1.00 92.50 87 GLU A N 1
ATOM 709 C CA . GLU A 1 87 ? -4.688 -2.658 -14.037 1.00 92.50 87 GLU A CA 1
ATOM 710 C C . GLU A 1 87 ? -4.447 -3.998 -13.332 1.00 92.50 87 GLU A C 1
ATOM 712 O O . GLU A 1 87 ? -5.387 -4.774 -13.185 1.00 92.50 87 GLU A O 1
ATOM 717 N N . ALA A 1 88 ? -3.226 -4.265 -12.861 1.00 89.62 88 ALA A N 1
ATOM 718 C CA . ALA A 1 88 ? -2.927 -5.443 -12.052 1.00 89.62 88 ALA A CA 1
ATOM 719 C C . ALA A 1 88 ? -3.656 -5.409 -10.698 1.00 89.62 88 ALA A C 1
ATOM 721 O O . ALA A 1 88 ? -4.207 -6.426 -10.297 1.00 89.62 88 ALA A O 1
ATOM 722 N N . LEU A 1 89 ? -3.744 -4.242 -10.048 1.00 85.25 89 LEU A N 1
ATOM 723 C CA . LEU A 1 89 ? -4.464 -4.055 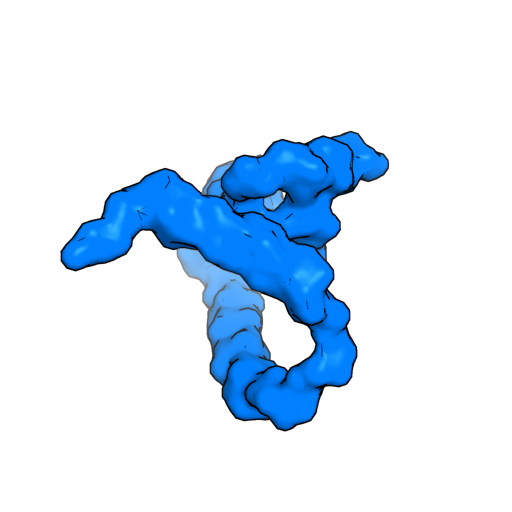-8.777 1.00 85.25 89 LEU A CA 1
ATOM 724 C C . LEU A 1 89 ? -5.987 -4.265 -8.865 1.00 85.25 89 LEU A C 1
ATOM 726 O O . LEU A 1 89 ? -6.638 -4.439 -7.840 1.00 85.25 89 LEU A O 1
ATOM 730 N N . LYS A 1 90 ? -6.577 -4.208 -10.064 1.00 85.56 90 LYS A N 1
ATOM 731 C CA . LYS A 1 90 ? -8.023 -4.420 -10.264 1.00 85.56 90 LYS A CA 1
ATOM 732 C C . LYS A 1 90 ? -8.422 -5.896 -10.372 1.00 85.56 90 LYS A C 1
ATOM 734 O O . LYS A 1 90 ? -9.621 -6.168 -10.435 1.00 85.56 90 LYS A O 1
ATOM 739 N N . ARG A 1 91 ? -7.454 -6.803 -10.516 1.00 72.44 91 ARG A N 1
ATOM 740 C CA . ARG A 1 91 ? -7.677 -8.241 -10.727 1.00 72.44 91 ARG A CA 1
ATOM 741 C C . ARG A 1 91 ? -7.797 -8.970 -9.400 1.00 72.44 91 ARG A C 1
ATOM 743 O O . ARG A 1 91 ? -8.628 -9.899 -9.354 1.00 72.44 91 ARG A O 1
#

Foldseek 3Di:
DDDPVRVVVVVVVVVVVDDVPVCPVVPVVVVVVVVVLVVVLVCVVVVVDADQEEEAEQCFLDDPSCPSVVVRHVYYHYDHPDPVSVVSVVD

InterPro domains:
  IPR000940 Methyltransferase, NNMT/PNMT/TEMT [PF01234] (40-91)
  IPR000940 Methyltransferase, NNMT/PNMT/TEMT [PS51681] (1-91)
  IPR029063 S-adenosyl-L-methionine-dependent methyltransferase superfamily [G3DSA:3.40.50.150] (4-91)

Solvent-accessible surface area (backbone atoms only — not comparable to full-atom values): 5514 Å² total; per-residue (Å²): 133,86,51,73,68,57,56,53,51,52,52,59,56,49,62,73,67,56,65,92,73,74,56,78,72,43,61,67,52,46,52,52,50,48,50,53,49,48,50,50,52,50,42,46,70,70,55,78,58,66,46,70,65,44,80,44,79,67,39,52,67,58,62,72,90,47,58,74,50,53,82,51,25,86,34,76,44,76,37,46,89,51,66,69,26,50,58,52,67,74,109

Secondary structure (DSSP, 8-state):
---HHHHHHHHHHHHHH--TT-TTSHHHHHHHHHHHHHHHHHHHHTTTT--SEEEEES-TT--GGGTTGGGT-SEEEEE-SSHHHHHHTT-

Organism: NCBI:txid2747483

pLDDT: mean 70.31, std 16.11, range [39.81, 93.56]